Protein AF-A0A6H0A0F1-F1 (afdb_monomer)

pLDDT: mean 7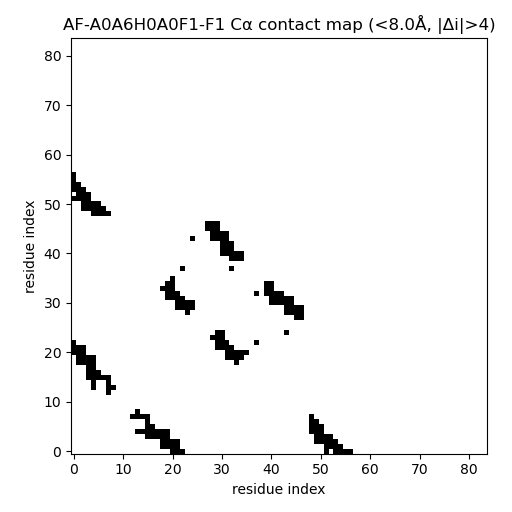4.3, std 18.64, range [36.84, 93.12]

Foldseek 3Di:
DKWAFCDDPPPDPHDHRDMWDWDDDPDFWTQTAPDPDPVRGPDIDGPVRIDDDDPPPPDDDDDDDDDDDDDPPDDPPPPPPPDD

Radius of gyration: 19.75 Å; Cα contacts (8 Å, |Δi|>4): 111; chains: 1; bounding box: 54×27×51 Å

Nearest PDB structures (foldseek):
  2heq-assembly1_A  TM=4.965E-01  e=9.421E-01  Bacillus subtilis
  6khj-assembly1_S  TM=6.204E-01  e=2.130E+00  Thermosynechococcus vestitus BP-1
  4ova-assembly1_C  TM=5.893E-01  e=6.193E+00  Homo sapiens
  2bkd-assembly1_N  TM=4.843E-01  e=6.594E+00  Homo sapiens
  8bja-assembly1_A  TM=6.252E-01  e=9.025E+00  Homo sapiens

Mean predicted aligned error: 13.77 Å

Organism: Lysinibacillus sphaericus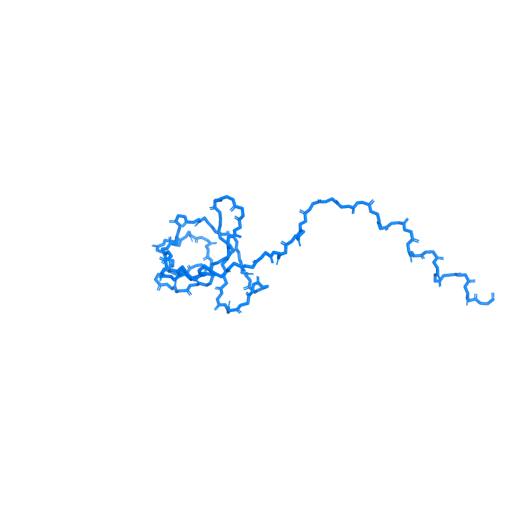 (NCBI:txid1421)

Structure (mmCIF, N/CA/C/O backbone):
data_AF-A0A6H0A0F1-F1
#
_entry.id   AF-A0A6H0A0F1-F1
#
loop_
_atom_site.group_PDB
_atom_site.id
_atom_site.type_symbol
_atom_site.label_atom_id
_atom_site.label_alt_id
_atom_site.label_comp_id
_atom_site.label_asym_id
_atom_site.label_entity_id
_atom_site.label_seq_id
_atom_site.pdbx_PDB_ins_code
_atom_site.Cartn_x
_atom_site.Cartn_y
_atom_site.Cartn_z
_atom_site.occupancy
_atom_site.B_iso_or_equiv
_atom_site.auth_seq_id
_atom_site.auth_comp_id
_atom_site.auth_asym_id
_atom_site.auth_atom_id
_atom_site.pdbx_PDB_model_num
ATOM 1 N N . MET A 1 1 ? -8.185 0.331 7.149 1.00 87.69 1 MET A N 1
ATOM 2 C CA . MET A 1 1 ? -9.167 0.094 6.059 1.00 87.69 1 MET A CA 1
ATOM 3 C C . MET A 1 1 ? -8.546 -0.806 4.995 1.00 87.69 1 MET A C 1
ATOM 5 O O . MET A 1 1 ? -7.321 -0.860 4.909 1.00 87.69 1 MET A O 1
ATOM 9 N N . LYS A 1 2 ? -9.361 -1.494 4.187 1.00 89.69 2 LYS A N 1
ATOM 10 C CA . LYS A 1 2 ? -8.879 -2.319 3.064 1.00 89.69 2 LYS A CA 1
ATOM 11 C C . LYS A 1 2 ? -9.355 -1.780 1.722 1.00 89.69 2 LYS A C 1
ATOM 13 O O . LYS A 1 2 ? -10.450 -1.219 1.613 1.00 89.69 2 LYS A O 1
ATOM 18 N N . GLY A 1 3 ? -8.545 -1.967 0.689 1.00 91.25 3 GLY A N 1
ATOM 19 C CA . GLY A 1 3 ? -8.903 -1.596 -0.673 1.00 91.25 3 GLY A CA 1
ATOM 20 C C . GLY A 1 3 ? -8.249 -2.483 -1.716 1.00 91.25 3 GLY A C 1
ATOM 21 O O . GLY A 1 3 ? -7.164 -3.012 -1.503 1.00 91.25 3 GLY A O 1
ATOM 22 N N . VAL A 1 4 ? -8.919 -2.604 -2.857 1.00 93.06 4 VAL A N 1
ATOM 23 C CA . VAL A 1 4 ? -8.435 -3.338 -4.027 1.00 93.06 4 VAL A CA 1
ATOM 24 C C . VAL A 1 4 ? -7.687 -2.376 -4.939 1.00 93.06 4 VAL A C 1
ATOM 26 O O . VAL A 1 4 ? -8.161 -1.261 -5.190 1.00 93.06 4 VAL A O 1
ATOM 29 N N . CYS A 1 5 ? -6.526 -2.778 -5.446 1.00 93.12 5 CYS A N 1
ATOM 30 C CA . CYS A 1 5 ? -5.837 -2.008 -6.475 1.00 93.12 5 CYS A CA 1
ATOM 31 C C . CYS A 1 5 ? -6.582 -2.139 -7.810 1.00 93.12 5 CYS A C 1
ATOM 33 O O . CYS A 1 5 ? -6.739 -3.233 -8.335 1.00 93.12 5 CYS A O 1
ATOM 35 N N . LYS A 1 6 ? -7.036 -1.019 -8.381 1.00 92.94 6 LYS A N 1
ATOM 36 C CA . LYS A 1 6 ? -7.694 -1.005 -9.702 1.00 92.94 6 LYS A CA 1
ATOM 37 C C . LYS A 1 6 ? -6.746 -0.640 -10.843 1.00 92.94 6 LYS A C 1
ATOM 39 O O . LYS A 1 6 ? -7.070 -0.854 -12.003 1.00 92.94 6 LYS A O 1
ATOM 44 N N . GLU A 1 7 ? -5.615 -0.019 -10.521 1.00 90.94 7 GLU A N 1
ATOM 45 C CA . GLU A 1 7 ? -4.652 0.472 -11.500 1.00 90.94 7 GLU A CA 1
ATOM 46 C C . GLU A 1 7 ? -3.252 0.450 -10.883 1.00 90.94 7 GLU A C 1
ATOM 48 O O . GLU A 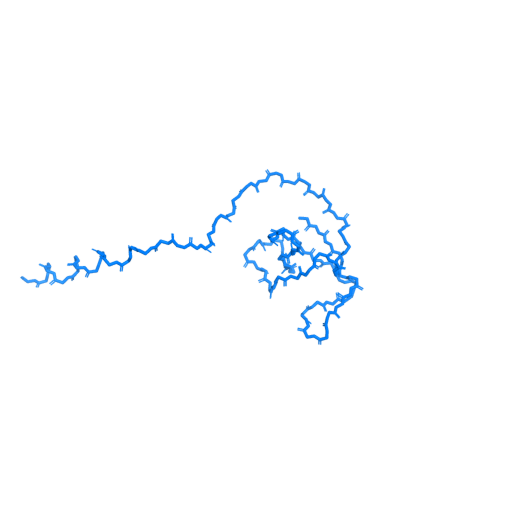1 7 ? -2.999 1.122 -9.880 1.00 90.94 7 GLU A O 1
ATOM 53 N N . ALA A 1 8 ? -2.348 -0.323 -11.486 1.00 88.44 8 ALA A N 1
ATOM 54 C CA . ALA A 1 8 ? -0.964 -0.441 -11.052 1.00 88.44 8 ALA A CA 1
ATOM 55 C C . ALA A 1 8 ? -0.049 0.418 -11.948 1.00 88.44 8 ALA A C 1
ATOM 57 O O . ALA A 1 8 ? 0.009 0.195 -13.160 1.00 88.44 8 ALA A O 1
ATOM 58 N N . PRO A 1 9 ? 0.682 1.402 -11.392 1.00 86.50 9 PRO A N 1
ATOM 59 C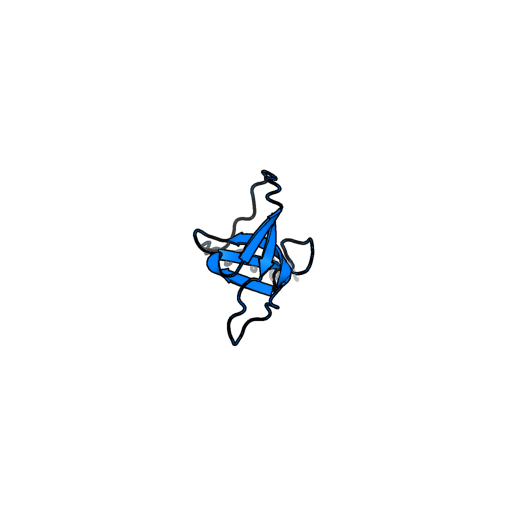 CA . PRO A 1 9 ? 1.725 2.103 -12.129 1.00 86.50 9 PRO A CA 1
ATOM 60 C C . PRO A 1 9 ? 2.828 1.148 -12.610 1.00 86.50 9 PRO A C 1
ATOM 62 O O . PRO A 1 9 ? 3.162 0.183 -11.922 1.00 86.50 9 PRO A O 1
ATOM 65 N N . VAL A 1 10 ? 3.461 1.493 -13.738 1.00 81.94 10 VAL A N 1
ATOM 66 C CA . VAL A 1 10 ? 4.445 0.668 -14.478 1.00 81.94 10 VAL A CA 1
ATOM 67 C C . VAL A 1 10 ? 5.662 0.222 -13.642 1.00 81.94 10 VAL A C 1
ATOM 69 O O . VAL A 1 10 ? 6.293 -0.767 -13.982 1.00 81.94 10 VAL A O 1
ATOM 72 N N . ASN A 1 11 ? 5.955 0.881 -12.515 1.00 83.19 11 ASN A N 1
ATOM 73 C CA . ASN A 1 11 ? 7.067 0.544 -11.609 1.00 83.19 11 ASN A CA 1
ATOM 74 C C . ASN A 1 11 ? 6.612 0.403 -10.148 1.00 83.19 11 ASN A C 1
ATOM 76 O O . ASN A 1 11 ? 7.289 0.854 -9.224 1.00 83.19 11 ASN A O 1
ATOM 80 N N . SER A 1 12 ? 5.418 -0.138 -9.929 1.00 85.19 12 SER A N 1
ATOM 81 C CA . SER A 1 12 ? 4.880 -0.347 -8.585 1.00 85.19 12 SER A CA 1
ATOM 82 C C . SER A 1 12 ? 4.878 -1.822 -8.200 1.00 85.19 12 SER A C 1
ATOM 84 O O . SER A 1 12 ? 4.777 -2.695 -9.052 1.00 85.19 12 SER A O 1
ATOM 86 N N . ASN A 1 13 ? 4.929 -2.092 -6.894 1.00 87.44 13 ASN A N 1
ATOM 87 C CA . ASN A 1 13 ? 4.730 -3.434 -6.333 1.00 87.44 13 ASN A CA 1
ATOM 88 C C . ASN A 1 13 ? 3.238 -3.796 -6.191 1.00 87.44 13 ASN A C 1
ATOM 90 O O . ASN A 1 13 ? 2.899 -4.746 -5.479 1.00 87.44 13 ASN A O 1
ATOM 94 N N . LEU A 1 14 ? 2.356 -2.999 -6.808 1.00 89.25 14 LEU A N 1
ATOM 95 C CA . LEU A 1 14 ? 0.916 -3.197 -6.786 1.00 89.25 14 LEU A CA 1
ATOM 96 C C . LEU A 1 14 ? 0.514 -4.192 -7.867 1.00 89.25 14 LEU A C 1
ATOM 98 O O . LEU A 1 14 ? 0.961 -4.103 -9.009 1.00 89.25 14 LEU A O 1
ATOM 102 N N . VAL A 1 15 ? -0.376 -5.098 -7.500 1.00 89.81 15 VAL A N 1
ATOM 103 C CA . VAL A 1 15 ? -1.008 -6.047 -8.406 1.00 89.81 15 VAL A CA 1
ATOM 104 C C . VAL A 1 15 ? -2.460 -5.626 -8.572 1.00 89.81 15 VAL A C 1
ATOM 106 O O . VAL A 1 15 ? -3.155 -5.353 -7.595 1.00 89.81 15 VAL A O 1
ATOM 109 N N . ILE A 1 16 ? -2.901 -5.527 -9.824 1.00 92.06 16 ILE A N 1
ATOM 110 C CA . ILE A 1 16 ? -4.286 -5.188 -10.163 1.00 92.06 16 ILE A CA 1
ATOM 111 C C . ILE A 1 16 ? -5.207 -6.297 -9.639 1.00 92.06 16 ILE A C 1
ATOM 113 O O . ILE A 1 16 ? -4.854 -7.471 -9.707 1.00 92.06 16 ILE A O 1
ATOM 117 N N . ASP A 1 17 ? -6.366 -5.907 -9.114 1.00 92.25 17 ASP A N 1
ATOM 118 C CA . ASP A 1 17 ? -7.367 -6.775 -8.486 1.00 92.25 17 ASP A CA 1
ATOM 119 C C . ASP A 1 17 ? -6.899 -7.488 -7.201 1.00 92.25 17 ASP A C 1
ATOM 121 O O . ASP A 1 17 ? -7.605 -8.352 -6.685 1.00 92.25 17 ASP A O 1
ATOM 125 N N . GLU A 1 18 ? -5.759 -7.089 -6.622 1.00 91.75 18 GLU A N 1
ATOM 126 C CA . GLU A 1 18 ? -5.312 -7.573 -5.310 1.00 91.75 18 GLU A CA 1
ATOM 127 C C . GLU A 1 18 ? -5.784 -6.656 -4.167 1.00 91.75 18 GLU A C 1
ATOM 129 O O . GLU A 1 18 ? -5.841 -5.425 -4.295 1.00 91.75 18 GLU A O 1
ATOM 134 N N . GLU A 1 19 ? -6.126 -7.274 -3.036 1.00 92.00 19 GLU A N 1
ATOM 135 C CA . GLU A 1 19 ? -6.543 -6.612 -1.801 1.00 92.00 19 GLU A CA 1
ATOM 136 C C . GLU A 1 19 ? -5.341 -6.203 -0.948 1.00 92.00 19 GLU A C 1
ATOM 138 O O . GLU A 1 19 ? -4.444 -6.998 -0.667 1.00 92.00 19 GLU A O 1
ATOM 143 N N . TYR A 1 20 ? -5.360 -4.964 -0.464 1.00 91.56 20 TYR A N 1
ATOM 144 C CA . TYR A 1 20 ? -4.324 -4.430 0.407 1.00 91.56 20 TYR A CA 1
ATOM 145 C C . TYR A 1 20 ? -4.904 -3.727 1.630 1.00 91.56 20 TYR A C 1
ATOM 147 O O . TYR A 1 20 ? -5.999 -3.154 1.605 1.00 91.56 20 TYR A O 1
ATOM 155 N N . 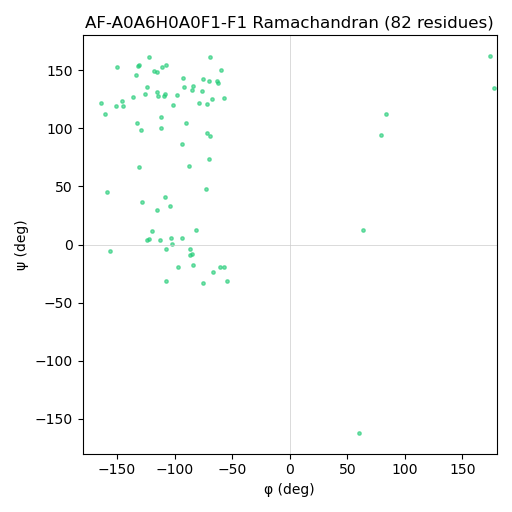TYR A 1 21 ? -4.106 -3.702 2.695 1.00 89.88 21 TYR A N 1
ATOM 156 C CA . TYR A 1 21 ? -4.337 -2.853 3.854 1.00 89.88 21 TYR A CA 1
ATOM 157 C C . TYR A 1 21 ? -3.883 -1.436 3.517 1.00 89.88 21 TYR A C 1
ATOM 159 O O . TYR A 1 21 ? -2.725 -1.208 3.161 1.00 89.88 21 TYR A O 1
ATOM 167 N N . LEU A 1 22 ? -4.813 -0.488 3.612 1.00 89.75 22 LEU A N 1
ATOM 168 C CA . LEU A 1 22 ? -4.584 0.918 3.321 1.00 89.75 22 LEU A CA 1
ATOM 169 C C . LEU A 1 22 ? -4.611 1.715 4.626 1.00 89.75 22 LEU A C 1
ATOM 171 O O . LEU A 1 22 ? -5.592 1.673 5.377 1.00 89.75 22 LEU A O 1
ATOM 175 N N . THR A 1 23 ? -3.562 2.498 4.849 1.00 88.31 23 THR A N 1
ATOM 176 C CA . THR A 1 23 ? -3.458 3.447 5.961 1.00 88.31 23 THR A CA 1
ATOM 177 C C . THR A 1 23 ? -3.423 4.866 5.393 1.00 88.31 23 THR A C 1
ATOM 179 O O . THR A 1 23 ? -2.638 5.129 4.481 1.00 88.31 23 THR A O 1
ATOM 182 N N . PRO A 1 24 ? -4.274 5.799 5.855 1.00 87.50 24 PRO A N 1
ATOM 183 C CA . PRO A 1 24 ? -4.249 7.187 5.394 1.00 87.50 24 PRO A CA 1
ATOM 184 C C . PRO A 1 24 ? -2.873 7.816 5.614 1.00 87.50 24 PRO A C 1
ATOM 186 O O . PRO A 1 24 ? -2.356 7.811 6.725 1.00 87.50 24 PRO A O 1
ATOM 189 N N . HIS A 1 25 ? -2.291 8.369 4.549 1.00 85.62 25 HIS A N 1
ATOM 190 C CA . HIS A 1 25 ? -0.997 9.040 4.608 1.00 85.62 25 HIS A CA 1
ATOM 191 C C . HIS A 1 25 ? -1.069 10.377 3.881 1.00 85.62 25 HIS A C 1
ATOM 193 O O . HIS A 1 25 ? -1.128 10.457 2.647 1.00 85.62 25 HIS A O 1
ATOM 199 N N . GLY A 1 26 ? -1.123 11.439 4.682 1.00 83.25 26 GLY A N 1
ATOM 200 C CA . GLY A 1 26 ? -1.395 12.789 4.212 1.00 83.25 26 GLY A CA 1
ATOM 201 C C . GLY A 1 26 ? -2.755 12.925 3.516 1.00 83.25 26 GLY A C 1
ATOM 202 O O . GLY A 1 26 ? -3.665 12.100 3.640 1.00 83.25 26 GLY A O 1
ATOM 203 N N . SER A 1 27 ? -2.902 14.001 2.748 1.00 85.00 27 SER A N 1
ATOM 204 C CA . SER A 1 27 ? -4.188 14.383 2.154 1.00 85.00 27 SER A CA 1
ATOM 205 C C . SER A 1 27 ? -4.576 13.502 0.958 1.00 85.00 27 SER A C 1
ATOM 207 O O . SER A 1 27 ? -5.759 13.225 0.746 1.00 85.00 27 SER A O 1
ATOM 209 N N . GLN A 1 28 ? -3.594 13.028 0.182 1.00 86.69 28 GLN A N 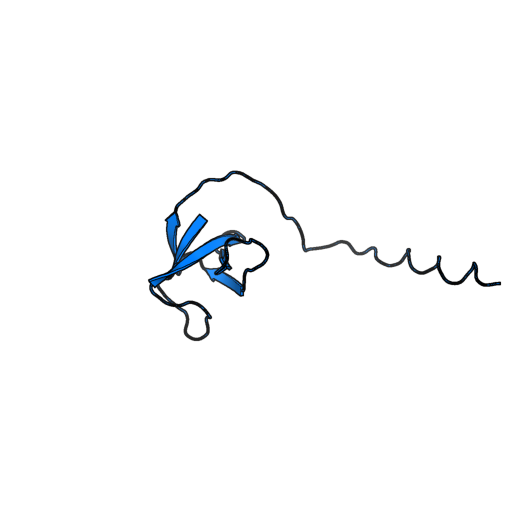1
ATOM 210 C CA . GLN A 1 28 ? -3.812 12.401 -1.134 1.00 86.69 28 GLN A CA 1
ATOM 211 C C . GLN A 1 28 ? -3.235 10.984 -1.286 1.00 86.69 28 GLN A C 1
ATOM 213 O O . GLN A 1 28 ? -3.330 10.403 -2.371 1.00 86.69 28 GLN A O 1
ATOM 218 N N . GLY A 1 29 ? -2.668 10.411 -0.222 1.00 88.81 29 GLY A N 1
ATOM 219 C CA . GLY A 1 29 ? -2.008 9.109 -0.266 1.00 88.81 29 GLY A CA 1
ATOM 220 C C . GLY A 1 29 ? -2.586 8.077 0.697 1.00 88.81 29 GLY A C 1
ATOM 221 O O . GLY A 1 29 ? -3.272 8.407 1.669 1.00 88.81 29 GLY A O 1
ATOM 222 N N . TYR A 1 30 ? -2.270 6.820 0.402 1.00 90.94 30 TYR A N 1
ATOM 223 C CA . TYR A 1 30 ? -2.369 5.685 1.305 1.00 90.94 30 TYR A CA 1
ATOM 224 C C . TYR A 1 30 ? -1.008 5.004 1.412 1.00 90.94 30 TYR A C 1
ATOM 226 O O . TYR A 1 30 ? -0.350 4.782 0.397 1.00 90.94 30 TYR A O 1
ATOM 234 N N . LEU A 1 31 ? -0.596 4.662 2.628 1.00 89.56 31 LEU A N 1
ATOM 235 C CA . LEU A 1 31 ? 0.425 3.646 2.848 1.00 89.56 31 LEU A CA 1
ATOM 236 C C . LEU A 1 31 ? -0.218 2.283 2.634 1.00 89.56 31 LEU A C 1
ATOM 238 O O . LEU A 1 31 ? -1.311 2.024 3.139 1.00 89.56 31 LEU A O 1
ATOM 242 N N . VAL A 1 32 ? 0.450 1.441 1.858 1.00 90.94 32 VAL A N 1
ATOM 243 C CA . VAL A 1 32 ? -0.092 0.162 1.405 1.00 90.94 32 VAL A CA 1
ATOM 244 C C . VAL A 1 32 ? 0.738 -0.967 1.992 1.00 90.94 32 VAL A C 1
ATOM 246 O O . VAL A 1 32 ? 1.969 -0.943 1.931 1.00 90.94 32 VAL A O 1
ATOM 249 N N . SER A 1 33 ? 0.050 -1.948 2.567 1.00 90.38 33 SER A N 1
ATOM 250 C CA . SER A 1 33 ? 0.633 -3.132 3.192 1.00 90.38 33 SER A CA 1
ATOM 251 C C . SER A 1 33 ? -0.100 -4.395 2.737 1.00 90.38 33 SER A C 1
ATOM 253 O O . SER A 1 33 ? -1.313 -4.386 2.522 1.00 90.38 33 SER A O 1
ATOM 255 N N . ARG A 1 34 ? 0.644 -5.497 2.600 1.00 88.44 34 ARG A N 1
ATOM 256 C CA . ARG A 1 34 ? 0.085 -6.843 2.361 1.00 88.44 34 ARG A CA 1
ATOM 257 C C . ARG A 1 34 ? -0.334 -7.536 3.653 1.00 88.44 34 ARG A C 1
ATOM 259 O O . ARG A 1 34 ? -1.083 -8.504 3.623 1.00 88.44 34 ARG A O 1
ATOM 266 N N . PHE A 1 35 ? 0.161 -7.046 4.783 1.00 85.31 35 PHE A N 1
ATOM 267 C CA . PHE A 1 35 ? -0.050 -7.645 6.089 1.00 85.31 35 PHE A CA 1
ATOM 268 C C . PHE A 1 35 ? -0.952 -6.753 6.946 1.00 85.31 35 PHE A C 1
ATOM 270 O O . PHE A 1 35 ? -0.916 -5.527 6.797 1.00 85.31 35 PHE A O 1
ATOM 277 N N . PRO A 1 36 ? -1.690 -7.331 7.908 1.00 79.75 36 PRO 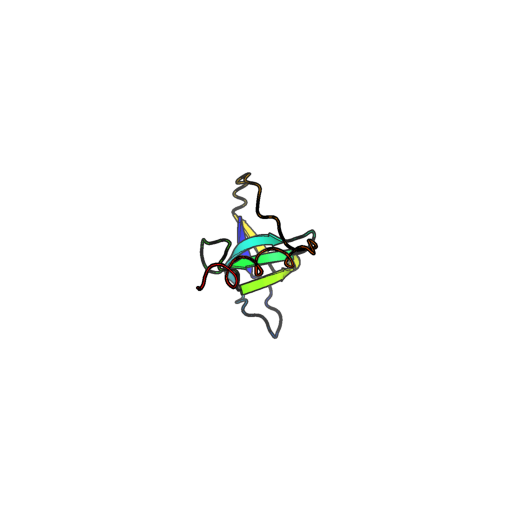A N 1
ATOM 278 C CA . PRO A 1 36 ? -2.464 -6.589 8.903 1.00 79.75 36 PRO A CA 1
ATOM 279 C C . PRO A 1 36 ? -1.550 -5.930 9.957 1.00 79.75 36 PRO A C 1
ATOM 281 O O . PRO A 1 36 ? -1.753 -6.083 11.156 1.00 79.75 36 PRO A O 1
ATOM 284 N N . SER A 1 37 ? -0.495 -5.237 9.525 1.00 76.12 37 SER A N 1
ATOM 285 C CA . SER A 1 37 ? 0.446 -4.528 10.390 1.00 76.12 37 SER A CA 1
ATOM 286 C C . SER A 1 37 ? 0.766 -3.148 9.807 1.00 76.12 37 SER A C 1
ATOM 288 O O . SER A 1 37 ? 1.189 -3.067 8.647 1.00 76.12 37 SER A O 1
ATOM 290 N N . PRO A 1 38 ? 0.611 -2.062 10.589 1.00 68.81 38 PRO A N 1
ATOM 291 C CA . PRO A 1 38 ? 0.867 -0.693 10.131 1.00 68.81 38 PRO A CA 1
ATOM 292 C C . PRO A 1 38 ? 2.352 -0.424 9.828 1.00 68.81 38 PRO A C 1
ATOM 294 O O . PRO A 1 38 ? 2.679 0.444 9.017 1.00 68.81 38 PRO A O 1
ATOM 297 N N . LEU A 1 39 ? 3.255 -1.201 10.430 1.00 75.12 39 LEU A N 1
ATOM 298 C CA . LEU A 1 39 ? 4.707 -1.083 10.255 1.00 75.12 39 LEU A CA 1
ATOM 299 C C . LEU A 1 39 ? 5.236 -1.846 9.030 1.00 75.12 39 LEU A C 1
ATOM 301 O O . LEU A 1 39 ? 6.400 -1.703 8.680 1.00 75.12 39 LEU A O 1
ATOM 305 N N . SER A 1 40 ? 4.401 -2.654 8.369 1.00 79.31 40 SER A N 1
ATOM 306 C CA . SER A 1 40 ? 4.800 -3.489 7.225 1.00 79.31 40 SER A CA 1
ATOM 307 C C . SER A 1 40 ? 4.319 -2.918 5.886 1.00 79.31 40 SER A C 1
ATOM 309 O O . SER A 1 40 ? 3.973 -3.648 4.956 1.00 79.31 40 SER A O 1
ATOM 311 N N . HIS A 1 41 ? 4.265 -1.591 5.779 1.00 84.50 41 HIS A N 1
ATOM 312 C CA . HIS A 1 41 ? 3.968 -0.942 4.510 1.00 84.50 41 HIS A CA 1
ATOM 313 C C . HIS A 1 41 ? 5.189 -1.002 3.585 1.00 84.50 41 HIS A C 1
ATOM 315 O O . HIS A 1 41 ? 6.328 -0.863 4.021 1.00 84.50 41 HIS A O 1
ATOM 321 N N . PHE A 1 42 ? 4.953 -1.197 2.291 1.00 87.62 42 PHE A N 1
ATOM 322 C CA . PHE A 1 42 ? 6.021 -1.267 1.283 1.00 87.62 42 PHE A CA 1
ATOM 323 C C . PHE A 1 42 ? 6.079 -0.023 0.390 1.00 87.62 42 PHE A C 1
ATOM 325 O O . PHE A 1 42 ? 6.956 0.090 -0.464 1.00 87.62 42 PHE A O 1
ATOM 332 N N . GLY A 1 43 ? 5.140 0.910 0.560 1.00 88.19 43 GLY A N 1
ATOM 333 C CA . GLY A 1 43 ? 5.142 2.169 -0.170 1.00 88.19 43 GLY A CA 1
ATOM 334 C C . GLY A 1 43 ? 3.907 3.027 0.076 1.00 88.19 43 GLY A C 1
ATOM 335 O O . GLY A 1 43 ? 2.866 2.548 0.534 1.00 88.19 43 GLY A O 1
ATOM 336 N N . ALA A 1 44 ? 4.041 4.310 -0.260 1.00 89.88 44 ALA A N 1
ATOM 337 C CA . ALA A 1 44 ? 2.948 5.269 -0.307 1.00 89.88 44 ALA A CA 1
ATOM 338 C C . ALA A 1 44 ? 2.446 5.417 -1.748 1.00 89.88 44 ALA A C 1
ATOM 340 O O . ALA A 1 44 ? 3.218 5.690 -2.668 1.00 89.88 44 ALA A O 1
ATOM 341 N N . TYR A 1 45 ? 1.140 5.279 -1.942 1.00 90.75 45 TYR A N 1
ATOM 342 C CA . TYR A 1 45 ? 0.500 5.317 -3.250 1.00 90.75 45 TYR A CA 1
ATOM 343 C C . TYR A 1 45 ? -0.698 6.266 -3.248 1.00 90.75 45 TYR A C 1
ATOM 345 O O . TYR A 1 45 ? -1.313 6.532 -2.216 1.00 90.75 45 TYR A O 1
ATOM 353 N N . GLN A 1 46 ? -1.046 6.808 -4.415 1.00 91.19 46 GLN A N 1
ATOM 354 C CA . GLN A 1 46 ? -2.167 7.743 -4.524 1.00 91.19 46 GLN A CA 1
ATOM 355 C C . GLN A 1 46 ? -3.503 7.026 -4.320 1.00 91.19 46 GLN A C 1
ATOM 357 O O . GLN A 1 46 ? -3.728 5.947 -4.870 1.00 91.19 46 GLN A O 1
ATOM 362 N N . LYS A 1 47 ? -4.437 7.683 -3.620 1.00 90.25 47 LYS A N 1
ATOM 363 C CA . LYS A 1 47 ? -5.793 7.153 -3.371 1.00 90.25 47 LYS A CA 1
ATOM 364 C C . LYS A 1 47 ? -6.515 6.756 -4.657 1.00 90.25 47 LYS A C 1
ATOM 366 O O . LYS A 1 47 ? -7.295 5.811 -4.669 1.00 90.25 47 LYS A O 1
ATOM 371 N N . LYS A 1 48 ? -6.216 7.455 -5.757 1.00 91.31 48 LYS A N 1
ATOM 372 C CA . LYS A 1 48 ? -6.823 7.218 -7.067 1.00 91.31 48 LYS A CA 1
ATOM 373 C C . LYS A 1 48 ? -6.567 5.819 -7.626 1.00 91.31 48 LYS A C 1
ATOM 375 O O . LYS A 1 48 ? -7.317 5.451 -8.513 1.00 91.31 48 LYS A O 1
ATOM 380 N N . TYR A 1 49 ? -5.555 5.082 -7.158 1.00 90.31 49 TYR A N 1
ATOM 381 C CA . TYR A 1 49 ? -5.221 3.733 -7.640 1.00 90.31 49 TYR A CA 1
ATOM 382 C C . TYR A 1 49 ? -5.990 2.622 -6.921 1.00 90.31 49 TYR A C 1
ATOM 384 O O . TYR A 1 49 ? -5.956 1.471 -7.352 1.00 90.31 49 TYR A O 1
ATOM 392 N N . PHE A 1 50 ? -6.709 2.956 -5.848 1.00 91.38 50 PHE A N 1
ATOM 393 C CA . PHE A 1 50 ? -7.405 1.983 -5.015 1.00 91.38 50 PHE A CA 1
ATOM 394 C C . PHE A 1 50 ? -8.908 2.213 -5.027 1.00 91.38 50 PHE A C 1
ATOM 396 O O . PHE A 1 50 ? -9.398 3.338 -5.144 1.00 91.38 50 PHE A O 1
ATOM 403 N N . LYS A 1 51 ? -9.641 1.118 -4.867 1.00 92.25 51 LYS A N 1
ATOM 404 C CA . LYS A 1 51 ? -11.064 1.101 -4.563 1.00 92.25 51 LYS A CA 1
ATOM 405 C C . LYS A 1 51 ? -11.224 0.556 -3.148 1.00 92.25 51 LYS A C 1
ATOM 407 O O . LYS A 1 51 ? -10.972 -0.619 -2.907 1.00 92.25 51 LYS A O 1
ATOM 412 N N . VAL A 1 52 ? -11.601 1.420 -2.211 1.00 89.94 52 VAL A N 1
ATOM 413 C CA . VAL A 1 52 ? -11.818 1.033 -0.809 1.00 89.94 52 VAL A CA 1
ATOM 414 C C . VAL A 1 52 ? -13.041 0.116 -0.735 1.00 89.94 52 VAL A C 1
ATOM 416 O O . VAL A 1 52 ? -14.102 0.477 -1.243 1.00 89.94 52 VAL A O 1
ATOM 419 N N . ILE A 1 53 ? -12.870 -1.068 -0.147 1.00 87.38 53 ILE A N 1
ATOM 420 C CA . ILE A 1 53 ? -13.921 -2.089 0.004 1.00 87.38 53 ILE A CA 1
ATOM 421 C C . ILE A 1 53 ? -14.410 -2.192 1.450 1.00 87.38 53 ILE A C 1
ATOM 423 O O . ILE A 1 53 ? -15.592 -2.426 1.676 1.00 87.38 53 ILE A O 1
ATOM 427 N N . GLU A 1 54 ? -13.532 -1.937 2.421 1.00 76.56 54 GLU A N 1
ATOM 428 C CA . GLU A 1 54 ? -13.826 -2.082 3.846 1.00 76.56 54 GLU A CA 1
ATOM 429 C C . GLU A 1 54 ? -13.426 -0.789 4.567 1.00 76.56 54 GLU A C 1
ATOM 431 O O . GLU A 1 54 ? -12.250 -0.536 4.860 1.00 76.56 54 GLU A O 1
ATOM 436 N N . ASN A 1 55 ? -14.428 0.062 4.802 1.00 63.81 55 ASN A N 1
ATOM 437 C CA . ASN A 1 55 ? -14.331 1.257 5.638 1.00 63.81 55 ASN A CA 1
ATOM 438 C C . ASN A 1 55 ? -14.638 0.865 7.084 1.00 63.81 55 ASN A C 1
ATOM 440 O O . ASN A 1 55 ? -15.655 1.254 7.655 1.00 63.81 55 ASN A O 1
ATOM 444 N N . GLU A 1 56 ? -13.759 0.073 7.683 1.00 56.12 56 GLU A N 1
ATOM 445 C CA . GLU A 1 56 ? -13.744 -0.039 9.135 1.00 56.12 56 GLU A CA 1
ATOM 446 C C . GLU A 1 56 ? -13.185 1.283 9.662 1.00 56.12 56 GLU A C 1
ATOM 448 O O . GLU A 1 56 ? -11.981 1.549 9.621 1.00 56.12 56 GLU A O 1
ATOM 453 N N . VAL A 1 57 ? -14.106 2.177 10.025 1.00 49.50 57 VAL A N 1
ATOM 454 C CA . VAL A 1 57 ? -13.834 3.419 10.746 1.00 49.50 57 VAL A CA 1
ATOM 455 C C . VAL A 1 57 ? -13.430 3.020 12.163 1.00 49.50 57 VAL A C 1
ATOM 457 O O . VAL A 1 57 ? -14.215 3.138 13.098 1.00 49.50 57 VAL A O 1
ATOM 460 N N . GLU A 1 58 ? -12.220 2.491 12.323 1.00 44.38 58 GLU A N 1
ATOM 461 C CA . GLU A 1 58 ? -11.630 2.338 13.645 1.00 44.38 58 GLU A CA 1
ATOM 462 C C . GLU A 1 58 ? -10.842 3.604 13.960 1.00 44.38 58 GLU A C 1
ATOM 464 O O . GLU A 1 58 ? -9.798 3.926 13.391 1.00 44.38 58 GLU A O 1
ATOM 469 N N . ASN A 1 59 ? -11.469 4.392 14.818 1.00 42.31 59 ASN A N 1
ATOM 470 C CA . ASN A 1 59 ? -10.984 5.632 15.371 1.00 42.31 59 ASN A CA 1
ATOM 471 C C . ASN A 1 59 ? -9.825 5.298 16.325 1.00 42.31 59 ASN A C 1
ATOM 473 O O . ASN A 1 59 ? -10.060 4.985 17.489 1.00 42.31 59 ASN A O 1
ATOM 477 N N . THR A 1 60 ? -8.573 5.320 15.866 1.00 36.84 60 THR A N 1
ATOM 478 C CA . THR A 1 60 ? -7.424 5.390 16.782 1.00 36.84 60 THR A CA 1
ATOM 479 C C . THR A 1 60 ? -6.311 6.228 16.168 1.00 36.84 60 THR A C 1
ATOM 481 O O . THR A 1 60 ? -5.815 5.966 15.075 1.00 36.84 60 THR A O 1
ATOM 484 N N . LEU A 1 61 ? -6.004 7.307 16.879 1.00 53.62 61 LEU A N 1
ATOM 485 C CA . LEU A 1 61 ? -4.924 8.246 16.626 1.00 53.62 61 LEU A CA 1
ATOM 486 C C . LEU A 1 61 ? -3.556 7.585 16.891 1.00 53.62 61 LEU A C 1
ATOM 488 O O . LEU A 1 61 ? -3.475 6.621 17.643 1.00 53.62 61 LEU A O 1
ATOM 492 N N . GLU A 1 62 ? -2.515 8.216 16.334 1.00 45.50 62 GLU A N 1
ATOM 493 C CA . GLU A 1 62 ? -1.071 8.067 16.618 1.00 45.50 62 GLU A CA 1
ATOM 494 C C . GLU A 1 62 ? -0.365 6.900 15.903 1.00 45.50 62 GLU A C 1
ATOM 496 O O . GLU A 1 62 ? -0.620 5.728 16.134 1.00 45.50 62 GLU A O 1
ATOM 501 N N . SER A 1 63 ? 0.534 7.195 14.963 1.00 41.91 63 SER A N 1
ATOM 502 C CA . SER A 1 63 ? 1.839 7.789 15.273 1.00 41.91 63 SER A CA 1
ATOM 503 C C . SER A 1 63 ? 2.182 9.096 14.529 1.00 41.91 63 SER A C 1
ATOM 505 O O . SER A 1 63 ? 2.107 9.196 13.305 1.00 41.91 63 SER A O 1
ATOM 507 N N . LYS A 1 64 ? 2.607 10.096 15.318 1.00 50.53 64 LYS A N 1
ATOM 508 C CA . LYS A 1 64 ? 3.648 11.085 14.963 1.00 50.53 64 LYS A CA 1
ATOM 509 C C . LYS A 1 64 ? 4.953 10.293 14.741 1.00 50.53 64 LYS A C 1
ATOM 511 O O . LYS A 1 64 ? 5.127 9.275 15.398 1.00 50.53 64 LYS A O 1
ATOM 516 N N . GLU A 1 65 ? 5.792 10.573 13.755 1.00 43.12 65 GLU A N 1
ATOM 517 C CA . GLU A 1 65 ? 6.906 11.542 13.696 1.00 43.12 65 GLU A CA 1
ATOM 518 C C . GLU A 1 65 ? 7.510 11.313 12.285 1.00 43.12 65 GLU A C 1
ATOM 520 O O . GLU A 1 65 ? 7.466 10.194 11.789 1.00 43.12 65 GLU A O 1
ATOM 525 N N . ASP A 1 66 ? 7.836 12.321 11.478 1.00 42.53 66 ASP A N 1
ATOM 526 C CA . ASP A 1 66 ? 9.158 12.948 11.474 1.00 42.53 66 ASP A CA 1
ATOM 527 C C . ASP A 1 66 ? 9.080 14.336 10.813 1.00 42.53 66 ASP A C 1
ATOM 529 O O . ASP A 1 66 ? 8.859 14.441 9.609 1.00 42.53 66 ASP A O 1
ATOM 533 N N . ASP A 1 67 ? 9.271 15.404 11.589 1.00 48.72 67 ASP A N 1
ATOM 534 C CA . ASP A 1 67 ? 10.154 16.512 11.201 1.00 48.72 67 ASP A CA 1
ATOM 535 C C . ASP A 1 67 ? 10.456 17.360 12.453 1.00 48.72 67 ASP A C 1
ATOM 537 O O . ASP A 1 67 ? 9.559 17.938 13.071 1.00 48.72 67 ASP A O 1
ATOM 541 N N . LYS A 1 68 ? 11.755 17.468 12.755 1.00 48.34 68 LYS A N 1
ATOM 542 C CA . LYS A 1 68 ? 12.431 18.413 13.668 1.00 48.34 68 LYS A CA 1
ATOM 543 C C . LYS A 1 68 ? 12.374 18.122 15.172 1.00 48.34 68 LYS A C 1
ATOM 545 O O . LYS A 1 68 ? 11.566 18.690 15.901 1.00 48.34 68 LYS A O 1
ATOM 550 N N . ASN A 1 69 ? 13.413 17.451 15.673 1.00 45.78 69 ASN A N 1
ATOM 551 C CA . ASN A 1 69 ? 14.119 18.024 16.817 1.00 45.78 69 ASN A CA 1
ATOM 552 C C . ASN A 1 69 ? 15.622 17.737 16.792 1.00 45.78 69 ASN A C 1
ATOM 554 O O . ASN A 1 69 ? 16.084 16.604 16.688 1.00 45.78 69 ASN A O 1
ATOM 558 N N . GLN A 1 70 ? 16.364 18.830 16.835 1.00 53.25 70 GLN A N 1
ATOM 559 C CA . GLN A 1 70 ? 17.805 18.934 16.786 1.00 53.25 70 GLN A CA 1
ATOM 560 C C . GLN A 1 70 ? 18.300 18.957 18.231 1.00 53.25 70 GLN A C 1
ATOM 562 O O . GLN A 1 70 ? 18.424 20.034 18.787 1.00 53.25 70 GLN A O 1
ATOM 567 N N . ASP A 1 71 ? 18.520 17.794 18.854 1.00 52.94 71 ASP A N 1
ATOM 568 C CA . ASP A 1 71 ? 19.011 17.746 20.247 1.00 52.94 71 ASP A CA 1
ATOM 569 C C . ASP A 1 71 ? 19.685 16.405 20.620 1.00 52.94 71 ASP A C 1
ATOM 571 O O . ASP A 1 71 ? 19.436 15.798 21.656 1.00 52.94 71 ASP A O 1
ATOM 575 N N . TYR A 1 72 ? 20.555 15.900 19.738 1.00 51.25 72 TYR A N 1
ATOM 576 C CA . TYR A 1 72 ? 21.392 14.713 19.997 1.00 51.25 72 TYR A CA 1
ATOM 577 C C . TYR A 1 72 ? 22.872 15.080 20.193 1.00 51.25 72 TYR A C 1
ATOM 579 O O . TYR A 1 72 ? 23.774 14.399 19.713 1.00 51.25 72 TYR A O 1
ATOM 587 N N . VAL A 1 73 ? 23.135 16.171 20.918 1.00 51.69 73 VAL A N 1
ATOM 588 C CA . VAL A 1 73 ? 24.478 16.509 21.418 1.00 51.69 73 VAL A CA 1
ATOM 589 C C . VAL A 1 73 ? 24.386 16.842 22.904 1.00 51.69 73 VAL A C 1
ATOM 591 O O . VAL A 1 73 ? 24.595 17.978 23.298 1.00 51.69 73 VAL A O 1
ATOM 594 N N . GLN A 1 74 ? 24.060 15.855 23.745 1.00 51.34 74 GLN A N 1
ATOM 595 C CA . GLN A 1 74 ? 24.422 15.964 25.168 1.00 51.34 74 GLN A CA 1
ATOM 596 C C . GLN A 1 74 ? 24.548 14.643 25.944 1.00 51.34 74 GLN A C 1
ATOM 598 O O . GLN A 1 74 ? 24.997 14.667 27.084 1.00 51.34 74 GLN A O 1
ATOM 603 N N . HIS A 1 75 ? 24.225 13.476 25.368 1.00 46.47 75 HIS A N 1
ATOM 604 C CA . HIS A 1 75 ? 24.212 12.223 26.146 1.00 46.47 75 HIS A CA 1
ATOM 605 C C . HIS A 1 75 ? 25.410 11.274 25.950 1.00 46.47 75 HIS A C 1
ATOM 607 O O . HIS A 1 75 ? 25.420 10.198 26.541 1.00 46.47 75 HIS A O 1
ATOM 613 N N . LEU A 1 76 ? 26.437 11.667 25.185 1.00 49.88 76 LEU A N 1
ATOM 614 C CA . LEU A 1 76 ? 27.647 10.854 24.955 1.00 49.88 76 LEU A CA 1
ATOM 615 C C . LEU A 1 76 ? 28.884 11.277 25.774 1.00 49.88 76 LEU A C 1
ATOM 617 O O . LEU A 1 76 ? 29.905 10.608 25.689 1.00 49.88 76 LEU A O 1
ATOM 621 N N . GLU A 1 77 ? 28.805 12.307 26.625 1.00 52.41 77 GLU A N 1
ATOM 622 C CA . GLU A 1 77 ? 29.913 12.687 27.532 1.00 52.41 77 GLU A CA 1
ATOM 623 C C . GLU A 1 77 ? 29.916 11.940 28.879 1.00 52.41 77 GLU A C 1
ATOM 625 O O . GLU A 1 77 ? 30.840 12.096 29.673 1.00 52.41 77 GLU A O 1
ATOM 630 N N . GLN A 1 78 ? 28.920 11.096 29.167 1.00 55.19 78 GLN A N 1
ATOM 631 C CA . GLN A 1 78 ? 28.836 10.405 30.464 1.00 55.19 78 GLN A CA 1
ATOM 632 C C . GLN A 1 78 ? 29.466 9.004 30.499 1.00 55.19 78 GLN A C 1
ATOM 634 O O . GLN A 1 78 ? 29.384 8.343 31.533 1.00 55.19 78 GLN A O 1
ATOM 639 N N . LEU A 1 79 ? 30.126 8.550 29.427 1.00 54.28 79 LEU A N 1
ATOM 640 C CA . LEU A 1 79 ? 30.752 7.218 29.392 1.00 54.28 79 LEU A CA 1
ATOM 641 C C . LEU A 1 79 ? 32.287 7.205 29.326 1.00 54.28 79 LEU A C 1
ATOM 643 O O . LEU A 1 79 ? 32.849 6.117 29.352 1.00 54.28 79 LEU A O 1
ATOM 647 N N . ASP A 1 80 ? 32.959 8.362 29.377 1.00 58.00 80 ASP A N 1
ATOM 648 C CA . ASP A 1 80 ? 34.435 8.435 29.352 1.00 58.00 80 ASP A CA 1
ATOM 649 C C . ASP A 1 80 ? 35.090 9.085 30.592 1.00 58.00 80 ASP A C 1
ATOM 651 O O . ASP A 1 80 ? 36.294 9.329 30.580 1.00 58.00 80 ASP A O 1
ATOM 655 N N . LEU A 1 81 ? 34.366 9.322 31.702 1.00 54.19 81 LEU A N 1
ATOM 656 C CA . LEU A 1 81 ? 34.980 9.875 32.933 1.00 54.19 81 LEU A CA 1
ATOM 657 C C . LEU A 1 81 ? 34.843 9.034 34.216 1.00 54.19 81 LEU A C 1
ATOM 659 O O . LEU A 1 81 ? 35.294 9.469 35.271 1.00 54.19 81 LEU A O 1
ATOM 663 N N . PHE A 1 82 ? 34.271 7.828 34.147 1.00 61.12 82 PHE A N 1
ATOM 664 C CA . PHE A 1 82 ? 34.279 6.867 35.269 1.00 61.12 82 PHE A CA 1
ATOM 665 C C . PHE A 1 82 ? 35.074 5.593 34.957 1.00 61.12 82 PHE A C 1
ATOM 667 O O . PHE A 1 82 ? 34.793 4.519 35.487 1.00 61.12 82 PHE A O 1
ATOM 674 N N . SER A 1 83 ? 36.093 5.719 34.107 1.00 50.28 83 SER A N 1
ATOM 675 C CA . SER A 1 83 ? 37.136 4.712 33.940 1.00 50.28 83 SER A CA 1
ATOM 676 C C . SER A 1 83 ? 38.457 5.275 34.474 1.00 50.28 83 SER A C 1
ATOM 678 O O . SER A 1 83 ? 39.142 5.999 33.756 1.00 50.28 83 SER A O 1
ATOM 680 N N . PHE A 1 84 ? 38.782 4.848 35.703 1.00 54.94 84 PHE A N 1
ATOM 681 C CA . PHE A 1 84 ? 39.996 5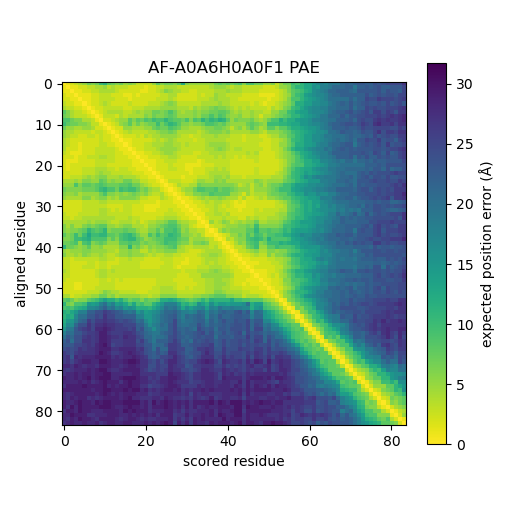.056 36.518 1.00 54.94 84 PHE A CA 1
ATOM 682 C C . PHE A 1 84 ? 40.100 6.314 37.387 1.00 54.94 84 PHE A C 1
ATOM 684 O O . PHE A 1 84 ? 40.119 7.443 36.858 1.00 54.94 84 PHE A O 1
#

Secondary structure (DSSP, 8-state):
-EEEES---TT-S--TT-EEEEEEETTTEEEEESSS-TT-EEEEEEGGGEEEEE------------S-----SSSSTTSSSS--

Solvent-accessible surface area (backbone atoms only — not comparable to full-atom values): 5582 Å² total; per-residue (Å²): 68,33,24,31,26,76,53,55,6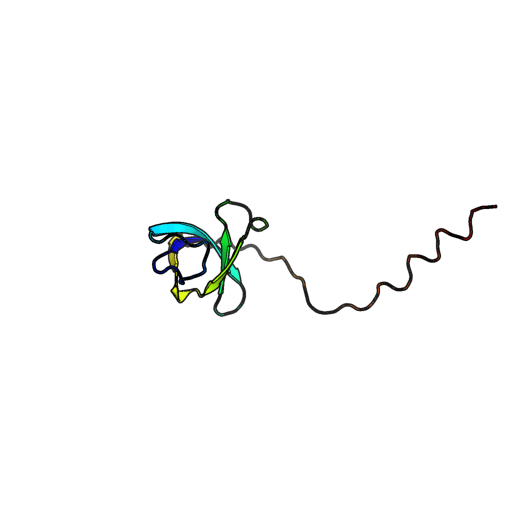1,97,89,50,98,57,51,64,79,37,75,31,37,40,39,86,39,78,96,62,30,24,33,37,12,89,46,104,43,91,87,53,48,84,48,76,41,54,50,87,31,46,46,78,77,40,85,63,83,74,90,73,83,84,84,87,85,90,86,88,82,93,78,90,83,76,82,78,72,79,79,78,76,85,76,129

Sequence (84 aa):
MKGVCKEAPVNSNLVIDEEYYLTPHGSQGYLVSRFPSPLSHFGAYQKKYFKVIENEVENTLESKEDDKNQDYVQHLEQLDLFSF